Protein AF-A0A8W8NA61-F1 (afdb_monomer)

Sequence (91 aa):
PQVLRKFKISILFMCITLVFILTFTPRLVIMISEATNKGYWSGLTDNQIRASLFFYRFYIVNNIVNPFLYAAFDSRFKQEIKKRLSCFKKT

Foldseek 3Di:
DVVVVVVLVVVLVVVLVVLQCVLCVLLVVLVVQCVVDVCSVVPDDPVVNVVSVCSNCSNVVSVVCNVVSCCVRPPVSVVVVVVVVVVVVVD

InterPro domains:
  IPR017452 GPCR, rhodopsin-like, 7TM [PS50262] (1-70)

Structure (mmCIF, N/CA/C/O backbone):
data_AF-A0A8W8NA61-F1
#
_entry.id   AF-A0A8W8NA61-F1
#
loop_
_atom_site.group_PDB
_atom_site.id
_atom_site.type_symbol
_atom_site.label_atom_id
_atom_site.label_alt_id
_atom_site.label_comp_id
_atom_site.label_asym_id
_atom_site.label_entity_id
_atom_site.label_seq_id
_atom_site.pdbx_PDB_ins_code
_atom_site.Cartn_x
_atom_site.Cartn_y
_atom_site.Cartn_z
_atom_site.occupancy
_atom_site.B_iso_or_equiv
_atom_site.auth_seq_id
_atom_site.auth_comp_id
_atom_site.auth_asym_id
_atom_site.auth_atom_id
_atom_site.pdbx_PDB_model_num
ATOM 1 N N . PRO A 1 1 ? -9.409 -3.471 32.329 1.00 54.00 1 PRO A N 1
ATOM 2 C CA . PRO A 1 1 ? -7.989 -3.160 32.638 1.00 54.00 1 PRO A CA 1
ATOM 3 C C . PRO A 1 1 ? -7.401 -2.095 31.686 1.00 54.00 1 PRO A C 1
ATOM 5 O O . PRO A 1 1 ? -7.401 -2.293 30.474 1.00 54.00 1 PRO A O 1
ATOM 8 N N . GLN A 1 2 ? -6.919 -0.965 32.225 1.00 61.50 2 GLN A N 1
ATOM 9 C CA . GLN A 1 2 ? -6.359 0.168 31.454 1.00 61.50 2 GLN A CA 1
ATOM 10 C C . GLN A 1 2 ? -5.177 -0.238 30.549 1.00 61.50 2 GLN A C 1
ATOM 12 O O . GLN A 1 2 ? -5.007 0.305 29.460 1.00 61.50 2 GLN A O 1
ATOM 17 N N . VAL A 1 3 ? -4.405 -1.244 30.970 1.00 66.69 3 VAL A N 1
ATOM 18 C CA . VAL A 1 3 ? -3.241 -1.786 30.252 1.00 66.69 3 VAL A CA 1
ATOM 19 C C . VAL A 1 3 ? -3.643 -2.391 28.899 1.00 66.69 3 VAL A C 1
ATOM 21 O O . VAL A 1 3 ? -3.068 -2.040 27.873 1.00 66.69 3 VAL A O 1
ATOM 24 N N . LEU A 1 4 ? -4.718 -3.191 28.862 1.00 63.44 4 LEU A N 1
ATOM 25 C CA . LEU A 1 4 ? -5.241 -3.794 27.626 1.00 63.44 4 LEU A CA 1
ATOM 26 C C . LEU A 1 4 ? -5.647 -2.744 26.579 1.00 63.44 4 LEU A C 1
ATOM 28 O O . LEU A 1 4 ? -5.545 -2.988 25.380 1.00 63.44 4 LEU A O 1
ATOM 32 N N . ARG A 1 5 ? -6.119 -1.569 27.020 1.00 68.06 5 ARG A N 1
ATOM 33 C CA . ARG A 1 5 ? -6.516 -0.476 26.122 1.00 68.06 5 ARG A CA 1
ATOM 34 C C . ARG A 1 5 ? -5.302 0.190 25.475 1.00 68.06 5 ARG A C 1
ATOM 36 O O . ARG A 1 5 ? -5.359 0.500 24.291 1.00 68.06 5 ARG A O 1
ATOM 43 N N . LYS A 1 6 ? -4.208 0.365 26.225 1.00 72.38 6 LYS A N 1
ATOM 44 C CA . LYS A 1 6 ? -2.945 0.906 25.697 1.00 72.38 6 LYS A CA 1
ATOM 45 C C . LYS A 1 6 ? -2.349 -0.015 24.628 1.00 72.38 6 LYS A C 1
ATOM 47 O O . LYS A 1 6 ? -2.037 0.462 23.546 1.00 72.38 6 LYS A O 1
ATOM 52 N N . PHE A 1 7 ? -2.312 -1.328 24.878 1.00 76.88 7 PHE A N 1
ATOM 53 C CA . PHE A 1 7 ? -1.818 -2.306 23.898 1.00 76.88 7 PHE A CA 1
ATOM 54 C C . PHE A 1 7 ? -2.613 -2.294 22.584 1.00 76.88 7 PHE A C 1
ATOM 56 O O . PHE A 1 7 ? -2.015 -2.298 21.514 1.00 76.88 7 PHE A O 1
ATOM 63 N N . LYS A 1 8 ? -3.949 -2.207 22.640 1.00 77.44 8 LYS A N 1
ATOM 64 C CA . LYS A 1 8 ? -4.789 -2.120 21.430 1.00 77.44 8 LYS A CA 1
ATOM 65 C C . LYS A 1 8 ? -4.500 -0.875 20.592 1.00 77.44 8 LYS A C 1
ATOM 67 O O . LYS A 1 8 ? -4.472 -0.962 19.371 1.00 77.44 8 LYS A O 1
ATOM 72 N N . ILE A 1 9 ? -4.270 0.262 21.248 1.00 81.88 9 ILE A N 1
ATOM 73 C CA . ILE A 1 9 ? -3.930 1.522 20.577 1.00 81.88 9 ILE A CA 1
ATOM 74 C C . ILE A 1 9 ? -2.537 1.429 19.943 1.00 81.88 9 ILE A C 1
ATOM 76 O O . ILE A 1 9 ? -2.380 1.780 18.779 1.00 81.88 9 ILE A O 1
ATOM 80 N N . SER A 1 10 ? -1.539 0.901 20.656 1.00 86.44 10 SER A N 1
ATOM 81 C CA . SER A 1 10 ? -0.196 0.699 20.096 1.00 86.44 10 SER A CA 1
ATOM 82 C C . SER A 1 10 ? -0.198 -0.253 18.897 1.00 86.44 10 SER A C 1
ATOM 84 O O . SER A 1 10 ? 0.460 0.035 17.902 1.00 86.44 10 SER A O 1
ATOM 86 N N . ILE A 1 11 ? -0.975 -1.342 18.948 1.00 85.44 11 ILE A N 1
ATOM 87 C CA . ILE A 1 11 ? -1.137 -2.271 17.818 1.00 85.44 11 ILE A CA 1
ATOM 88 C C . ILE A 1 11 ? -1.814 -1.573 16.634 1.00 85.44 11 ILE A C 1
ATOM 90 O O . ILE A 1 11 ? -1.343 -1.708 15.510 1.00 85.44 11 ILE A O 1
ATOM 94 N N . LEU A 1 12 ? -2.866 -0.782 16.872 1.00 87.31 12 LEU A N 1
ATOM 95 C CA . LEU A 1 12 ? -3.524 0.010 15.830 1.00 87.31 12 LEU A CA 1
ATOM 96 C C . LEU A 1 12 ? -2.526 0.950 15.135 1.00 87.31 12 LEU A C 1
ATOM 98 O O . LEU A 1 12 ? -2.443 0.944 13.910 1.00 87.31 12 LEU A O 1
ATOM 102 N N . PHE A 1 13 ? -1.741 1.714 15.900 1.00 87.12 13 PHE A N 1
ATOM 103 C CA . PHE A 1 13 ? -0.707 2.590 15.342 1.00 87.12 13 PHE A CA 1
ATOM 104 C C . PHE A 1 13 ? 0.350 1.807 14.560 1.00 87.12 13 PHE A C 1
ATOM 106 O O . PHE A 1 13 ? 0.723 2.222 13.467 1.00 87.12 13 PHE A O 1
ATOM 113 N N . MET A 1 14 ? 0.793 0.657 15.072 1.00 89.88 14 MET A N 1
ATOM 114 C CA . MET A 1 14 ? 1.742 -0.206 14.368 1.00 89.88 14 MET A CA 1
ATOM 115 C C . MET A 1 14 ? 1.171 -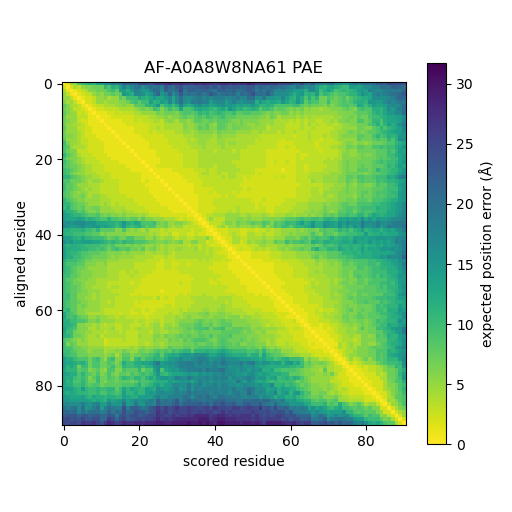0.695 13.030 1.00 89.88 14 MET A C 1
ATOM 117 O O . MET A 1 14 ? 1.854 -0.618 12.012 1.00 89.88 14 MET A O 1
ATOM 121 N N . CYS A 1 15 ? -0.089 -1.136 13.002 1.00 89.88 15 CYS A N 1
ATOM 122 C CA . CYS A 1 15 ? -0.765 -1.562 11.778 1.00 89.88 15 CYS A CA 1
ATOM 123 C C . CYS A 1 15 ? -0.905 -0.420 10.765 1.00 89.88 15 CYS A C 1
ATOM 125 O O . CYS A 1 15 ? -0.603 -0.628 9.594 1.00 89.88 15 CYS A O 1
ATOM 127 N N . ILE A 1 16 ? -1.320 0.775 11.201 1.00 90.06 16 ILE A N 1
ATOM 128 C CA . ILE A 1 16 ? -1.437 1.951 10.322 1.00 90.06 16 ILE A CA 1
ATOM 129 C C . ILE A 1 16 ? -0.076 2.273 9.698 1.00 90.06 16 ILE A C 1
ATOM 131 O O . ILE A 1 16 ? 0.021 2.434 8.486 1.00 90.06 16 ILE A O 1
ATOM 135 N N . THR A 1 17 ? 0.990 2.299 10.500 1.00 91.94 17 THR A N 1
ATOM 136 C CA . THR A 1 17 ? 2.348 2.574 10.012 1.00 91.94 17 THR A CA 1
ATOM 137 C C . THR A 1 17 ? 2.842 1.503 9.039 1.00 91.94 17 THR A C 1
ATOM 139 O O . THR A 1 17 ? 3.419 1.838 8.008 1.00 91.94 17 THR A O 1
ATOM 142 N N . LEU A 1 18 ? 2.595 0.219 9.315 1.00 92.50 18 LEU A N 1
ATOM 143 C CA . LEU A 1 18 ? 2.973 -0.866 8.404 1.00 92.50 18 LEU A CA 1
ATOM 144 C C . LEU A 1 18 ? 2.235 -0.766 7.065 1.00 92.50 18 LEU A C 1
ATOM 146 O O . LEU A 1 18 ? 2.858 -0.884 6.011 1.00 92.50 18 LEU A O 1
ATOM 150 N N . VAL A 1 19 ? 0.928 -0.501 7.092 1.00 92.31 19 VAL A N 1
ATOM 151 C CA . VAL A 1 19 ? 0.126 -0.294 5.878 1.00 92.31 19 VAL A CA 1
ATOM 152 C C . VAL A 1 19 ? 0.619 0.931 5.112 1.00 92.31 19 VAL A C 1
ATOM 154 O O . VAL A 1 19 ? 0.764 0.865 3.892 1.00 92.31 19 VAL A O 1
ATOM 157 N N . PHE A 1 20 ? 0.939 2.019 5.811 1.00 91.88 20 PHE A N 1
ATOM 158 C CA . PHE A 1 20 ? 1.503 3.218 5.206 1.00 91.88 20 PHE A CA 1
ATOM 159 C C . PHE A 1 20 ? 2.807 2.911 4.469 1.00 91.88 20 PHE A C 1
ATOM 161 O O . PHE A 1 20 ? 2.916 3.225 3.287 1.00 91.88 20 PHE A O 1
ATOM 168 N N . ILE A 1 21 ? 3.756 2.230 5.118 1.00 94.25 21 ILE 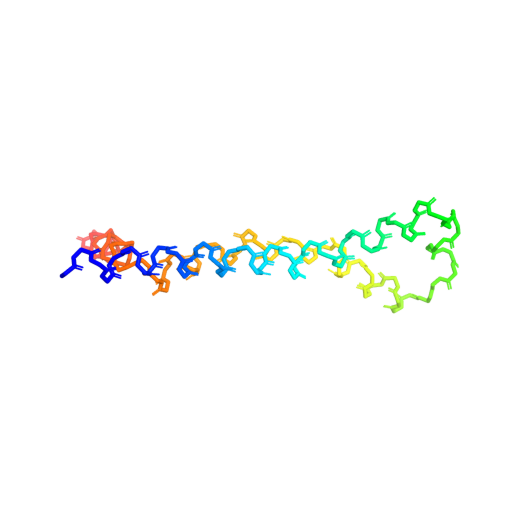A N 1
ATOM 169 C CA . ILE A 1 21 ? 5.030 1.844 4.495 1.00 94.25 21 ILE A CA 1
ATOM 170 C C . ILE A 1 21 ? 4.769 0.985 3.251 1.00 94.25 21 ILE A C 1
ATOM 172 O O . ILE A 1 21 ? 5.200 1.341 2.158 1.00 94.25 21 ILE A O 1
ATOM 176 N N . LEU A 1 22 ? 3.992 -0.095 3.378 1.00 93.12 22 LEU A N 1
ATOM 177 C CA . LEU A 1 22 ? 3.731 -1.024 2.271 1.00 93.12 22 LEU A CA 1
ATOM 178 C C . LEU A 1 22 ? 3.038 -0.366 1.070 1.00 93.12 22 LEU A C 1
ATOM 180 O O . LEU A 1 22 ? 3.274 -0.759 -0.070 1.00 93.12 22 LEU A O 1
ATOM 184 N N . THR A 1 23 ? 2.180 0.625 1.310 1.00 93.44 23 THR A N 1
ATOM 185 C CA . THR A 1 23 ? 1.402 1.286 0.252 1.00 93.44 23 THR A CA 1
ATOM 186 C C . THR A 1 23 ? 2.121 2.483 -0.371 1.00 93.44 23 THR A C 1
ATOM 188 O O . THR A 1 23 ? 1.909 2.766 -1.551 1.00 93.44 23 THR A O 1
ATOM 191 N N . PHE A 1 24 ? 2.998 3.167 0.372 1.00 93.38 24 PHE A N 1
ATOM 192 C CA . PHE A 1 24 ? 3.785 4.292 -0.143 1.00 93.38 24 PHE A CA 1
ATOM 193 C C . PHE A 1 24 ? 5.098 3.870 -0.799 1.00 93.38 24 PHE A C 1
ATOM 195 O O . PHE A 1 24 ? 5.511 4.514 -1.766 1.00 93.38 24 PHE A O 1
ATOM 202 N N . THR A 1 25 ? 5.748 2.800 -0.332 1.00 94.62 25 THR A N 1
ATOM 203 C CA . THR A 1 25 ? 7.027 2.338 -0.893 1.00 94.62 25 THR A CA 1
ATOM 204 C C . THR A 1 25 ? 6.973 2.116 -2.412 1.00 94.62 25 THR A C 1
ATOM 206 O O . THR A 1 25 ? 7.843 2.656 -3.098 1.00 94.62 25 THR A O 1
ATOM 209 N N . PRO A 1 26 ? 5.964 1.430 -2.990 1.00 93.88 26 PRO A N 1
ATOM 210 C CA . PRO A 1 26 ? 5.896 1.223 -4.439 1.00 93.88 26 PRO A CA 1
ATOM 211 C C . PRO A 1 26 ? 5.841 2.537 -5.227 1.00 93.88 26 PRO A C 1
ATOM 213 O O . PRO A 1 26 ? 6.502 2.682 -6.254 1.00 93.88 26 PRO A O 1
ATOM 216 N N . ARG A 1 27 ? 5.108 3.533 -4.712 1.00 93.44 27 ARG A N 1
ATOM 217 C CA . ARG A 1 27 ? 5.016 4.864 -5.321 1.00 93.44 27 ARG A CA 1
ATOM 218 C C . ARG A 1 27 ? 6.364 5.584 -5.310 1.00 93.44 27 ARG A C 1
ATOM 220 O O . ARG A 1 27 ? 6.735 6.174 -6.320 1.00 93.44 27 ARG A O 1
ATOM 227 N N . LEU A 1 28 ? 7.092 5.527 -4.193 1.00 94.94 28 LEU A N 1
ATOM 228 C CA . LEU A 1 28 ? 8.410 6.158 -4.076 1.00 94.94 28 LEU A CA 1
ATOM 229 C C . LEU A 1 28 ? 9.423 5.537 -5.041 1.00 94.94 28 LEU A C 1
ATOM 231 O O . LEU A 1 28 ? 10.150 6.268 -5.706 1.00 94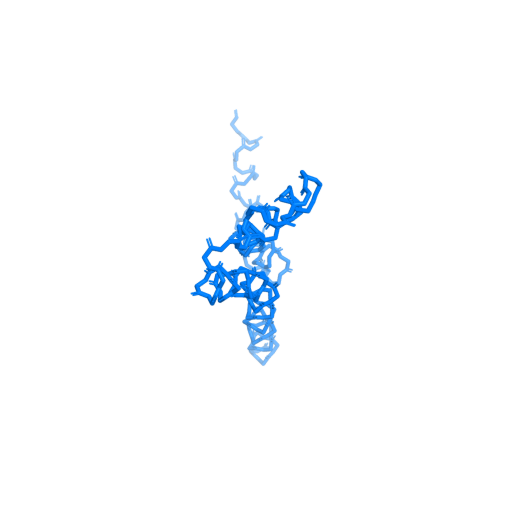.94 28 LEU A O 1
ATOM 235 N N . VAL A 1 29 ? 9.431 4.207 -5.171 1.00 95.12 29 VAL A N 1
ATOM 236 C CA . VAL A 1 29 ? 10.326 3.502 -6.102 1.00 95.12 29 VAL A CA 1
ATOM 237 C C . VAL A 1 29 ? 10.079 3.944 -7.548 1.00 95.12 29 VAL A C 1
ATOM 239 O O . VAL A 1 29 ? 11.033 4.247 -8.266 1.00 95.12 29 VAL A O 1
ATOM 242 N N . ILE A 1 30 ? 8.815 4.045 -7.971 1.00 94.19 30 ILE A N 1
ATOM 243 C CA . ILE A 1 30 ? 8.463 4.500 -9.326 1.00 94.19 30 ILE A CA 1
ATOM 244 C C . ILE A 1 30 ? 8.862 5.964 -9.529 1.00 94.19 30 ILE A C 1
ATOM 246 O O . ILE A 1 30 ? 9.454 6.293 -10.550 1.00 94.19 30 ILE A O 1
ATOM 250 N N . MET A 1 31 ? 8.611 6.826 -8.541 1.00 93.25 31 MET A N 1
ATOM 251 C CA . MET A 1 31 ? 8.954 8.250 -8.612 1.00 93.25 31 MET A CA 1
ATOM 252 C C . MET A 1 31 ? 10.467 8.477 -8.741 1.00 93.25 31 MET A C 1
ATOM 254 O O . MET A 1 31 ? 10.907 9.301 -9.537 1.00 93.25 31 MET A O 1
ATOM 258 N N . ILE A 1 32 ? 11.275 7.717 -7.996 1.00 95.38 32 ILE A N 1
ATOM 259 C CA . ILE A 1 32 ? 12.740 7.759 -8.104 1.00 95.38 32 ILE A CA 1
ATOM 260 C C . ILE A 1 32 ? 13.197 7.232 -9.471 1.00 95.38 32 ILE A C 1
ATOM 262 O O . ILE A 1 32 ? 14.096 7.809 -10.086 1.00 95.38 32 ILE A O 1
ATOM 266 N N . SER A 1 33 ? 12.568 6.164 -9.967 1.00 92.75 33 SER A N 1
ATOM 267 C CA . SER A 1 33 ? 12.879 5.587 -11.283 1.00 92.75 33 SER A CA 1
ATOM 268 C C . SER A 1 33 ? 12.589 6.571 -12.421 1.00 92.75 33 SER A C 1
ATOM 270 O O . SER A 1 33 ? 13.414 6.734 -13.317 1.00 92.75 33 SER A O 1
ATOM 272 N N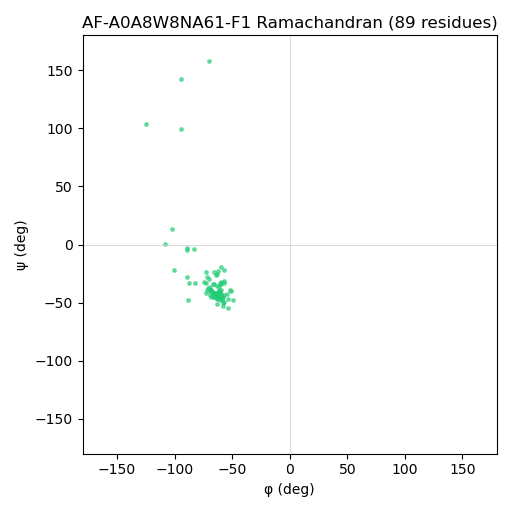 . GLU A 1 34 ? 11.463 7.281 -12.345 1.00 92.62 34 GLU A N 1
ATOM 2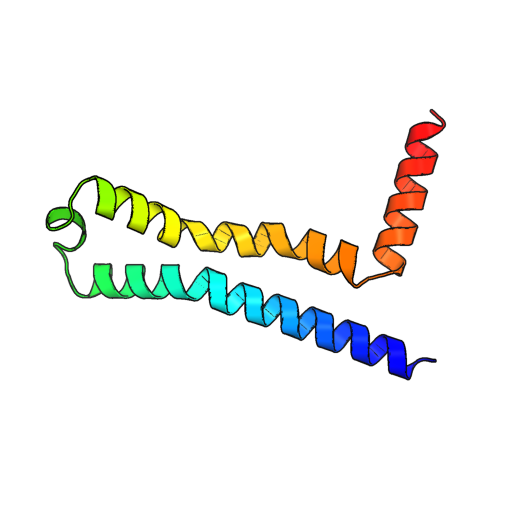73 C CA . GLU A 1 34 ? 11.081 8.346 -13.276 1.00 92.62 34 GLU A CA 1
ATOM 274 C C . GLU A 1 34 ? 12.036 9.547 -13.202 1.00 92.62 34 GLU A C 1
ATOM 276 O O . GLU A 1 34 ? 12.457 10.070 -14.232 1.00 92.62 34 GLU A O 1
ATOM 281 N N . ALA A 1 35 ? 12.443 9.953 -11.995 1.00 92.38 35 ALA A N 1
ATOM 282 C CA . ALA A 1 35 ? 13.387 11.055 -11.809 1.00 92.38 35 ALA A CA 1
ATOM 283 C C . ALA A 1 35 ? 14.797 10.733 -12.337 1.00 92.38 35 ALA A C 1
ATOM 285 O O . ALA A 1 35 ? 15.491 11.619 -12.835 1.00 92.38 35 ALA A O 1
ATOM 286 N N . THR A 1 36 ? 15.220 9.470 -12.238 1.00 94.75 36 THR A N 1
ATOM 287 C CA . THR A 1 36 ? 16.558 9.025 -12.663 1.00 94.75 36 THR A CA 1
ATOM 288 C C . THR A 1 36 ? 16.616 8.759 -14.168 1.00 94.75 36 THR A C 1
ATOM 290 O O . THR A 1 36 ? 17.644 9.000 -14.801 1.00 94.75 36 THR A O 1
ATOM 293 N N . ASN A 1 37 ? 15.518 8.287 -14.767 1.00 91.62 37 ASN A N 1
ATOM 294 C CA . ASN A 1 37 ? 15.453 7.939 -16.181 1.00 91.62 37 ASN A CA 1
ATOM 295 C C . ASN A 1 37 ? 14.317 8.689 -16.892 1.00 91.62 37 ASN A C 1
ATOM 297 O O . ASN A 1 37 ? 13.157 8.285 -16.846 1.00 91.62 37 ASN A O 1
ATOM 301 N N . LYS A 1 38 ? 14.677 9.730 -17.655 1.00 83.75 38 LYS A N 1
ATOM 302 C CA . LYS A 1 38 ? 13.733 10.541 -18.451 1.00 83.75 38 LYS A CA 1
ATOM 303 C C . LYS A 1 38 ? 12.953 9.734 -19.504 1.00 83.75 38 LYS A C 1
ATOM 305 O O . LYS A 1 38 ? 11.918 10.199 -19.966 1.00 83.75 38 LYS A O 1
ATOM 310 N N . GLY A 1 39 ? 13.437 8.548 -19.883 1.00 87.31 39 GLY A N 1
ATOM 311 C CA . GLY A 1 39 ? 12.777 7.616 -20.800 1.00 87.31 39 GLY A CA 1
ATOM 312 C C . GLY A 1 39 ? 12.089 6.436 -20.109 1.00 87.31 39 GLY A C 1
ATOM 313 O O . GLY A 1 39 ? 11.740 5.478 -20.796 1.00 87.31 39 GLY A O 1
ATOM 314 N N . TYR A 1 40 ? 11.905 6.474 -18.781 1.00 87.50 40 TYR A N 1
ATOM 315 C CA . TYR A 1 40 ? 11.337 5.369 -17.996 1.00 87.50 40 TYR A CA 1
ATOM 316 C C . TYR A 1 40 ? 10.036 4.835 -18.602 1.00 87.50 40 TYR A C 1
ATOM 318 O O . TYR A 1 40 ? 9.908 3.635 -18.807 1.00 87.50 40 TYR A O 1
ATOM 326 N N . TRP A 1 41 ? 9.104 5.718 -18.961 1.00 88.62 41 TRP A N 1
ATOM 327 C CA . TRP A 1 41 ? 7.819 5.323 -19.541 1.00 88.62 41 TRP A CA 1
ATOM 328 C C . TRP A 1 41 ? 7.923 4.831 -20.988 1.00 88.62 41 TRP A C 1
ATOM 330 O O . TRP A 1 41 ? 7.189 3.928 -21.373 1.00 88.62 41 TRP A O 1
ATOM 340 N N . SER A 1 42 ? 8.848 5.384 -21.775 1.00 89.12 42 SER A N 1
ATOM 341 C CA . SER A 1 42 ? 9.007 5.061 -23.199 1.00 89.12 42 SER A CA 1
ATOM 342 C C . SER A 1 42 ? 9.617 3.678 -23.442 1.00 89.12 42 SER A C 1
ATOM 344 O O . SER A 1 42 ? 9.440 3.115 -24.517 1.00 89.12 42 SER A O 1
ATOM 346 N N . GLY A 1 43 ? 10.352 3.138 -22.465 1.00 87.38 43 GLY A N 1
ATOM 347 C CA . GLY A 1 43 ? 10.959 1.805 -22.539 1.00 87.38 43 GLY A CA 1
ATOM 348 C C . GLY A 1 43 ? 10.067 0.668 -22.032 1.00 87.38 43 GLY A C 1
ATOM 349 O O . GLY A 1 43 ? 10.483 -0.488 -22.082 1.00 87.38 43 GLY A O 1
ATOM 350 N N . LEU A 1 44 ? 8.873 0.973 -21.513 1.00 90.25 44 LEU A N 1
ATOM 351 C CA . LEU A 1 44 ? 7.968 -0.018 -20.934 1.00 90.25 44 LEU A CA 1
ATOM 352 C C . LEU A 1 44 ? 6.947 -0.500 -21.963 1.00 90.25 44 LEU A C 1
ATOM 354 O O . LEU A 1 44 ? 6.402 0.269 -22.748 1.00 90.25 44 LEU A O 1
ATOM 358 N N . THR A 1 45 ? 6.635 -1.790 -21.906 1.00 93.56 45 THR A N 1
ATOM 359 C CA . THR A 1 45 ? 5.497 -2.363 -22.639 1.00 93.56 45 THR A CA 1
ATOM 360 C C . THR A 1 45 ? 4.168 -1.892 -22.044 1.00 93.56 45 THR A C 1
ATOM 362 O O . THR A 1 45 ? 4.090 -1.579 -20.854 1.00 93.56 45 THR A O 1
ATOM 365 N N . ASP A 1 46 ? 3.082 -1.933 -22.821 1.00 92.62 46 ASP A N 1
ATOM 366 C CA . ASP A 1 46 ? 1.746 -1.518 -22.359 1.00 92.62 46 ASP A CA 1
ATOM 367 C C . ASP A 1 46 ? 1.318 -2.188 -21.044 1.00 92.62 46 ASP A C 1
ATOM 369 O O . ASP A 1 46 ? 0.729 -1.554 -20.166 1.00 92.62 46 ASP A O 1
ATOM 373 N N . ASN A 1 47 ? 1.634 -3.475 -20.877 1.00 94.00 47 ASN A N 1
ATOM 374 C CA . ASN A 1 47 ? 1.315 -4.218 -19.658 1.00 94.00 47 ASN A CA 1
ATOM 375 C C . ASN A 1 47 ? 2.128 -3.723 -18.456 1.00 94.00 47 ASN A C 1
ATOM 377 O O . ASN A 1 47 ? 1.589 -3.599 -17.355 1.00 94.00 47 ASN A O 1
ATOM 381 N N . GLN A 1 48 ? 3.405 -3.400 -18.664 1.00 92.69 48 GLN A N 1
ATOM 382 C CA . GLN A 1 48 ? 4.258 -2.838 -17.621 1.00 92.69 48 GLN A CA 1
ATOM 383 C C . GLN A 1 48 ? 3.816 -1.425 -17.242 1.00 92.69 48 GLN A C 1
ATOM 385 O O . GLN A 1 48 ? 3.765 -1.119 -16.057 1.00 92.69 48 GLN A O 1
ATOM 390 N N . ILE A 1 49 ? 3.408 -0.597 -18.209 1.00 93.38 49 ILE A N 1
ATOM 391 C CA . ILE A 1 49 ? 2.847 0.733 -17.934 1.00 93.38 49 ILE A CA 1
ATOM 392 C C . ILE A 1 49 ? 1.607 0.606 -17.042 1.00 93.38 49 ILE A C 1
ATOM 394 O O . ILE A 1 49 ? 1.500 1.299 -16.031 1.00 93.38 49 ILE A O 1
ATOM 398 N N . ARG A 1 50 ? 0.687 -0.317 -17.358 1.00 94.88 50 ARG A N 1
ATOM 399 C CA . ARG A 1 50 ? -0.510 -0.562 -16.533 1.00 94.88 50 ARG A CA 1
ATOM 400 C C . ARG A 1 50 ? -0.154 -1.024 -15.121 1.00 94.88 50 ARG A C 1
ATOM 402 O O . ARG A 1 50 ? -0.726 -0.507 -14.162 1.00 94.88 50 ARG A O 1
ATOM 409 N N . ALA A 1 51 ? 0.786 -1.959 -14.985 1.00 94.56 51 ALA A N 1
ATOM 410 C CA . ALA A 1 51 ? 1.246 -2.435 -13.683 1.00 94.56 51 ALA A CA 1
ATOM 411 C C . ALA A 1 51 ? 1.904 -1.307 -12.869 1.00 94.56 51 ALA A C 1
ATOM 413 O O . ALA A 1 51 ? 1.536 -1.088 -11.715 1.00 94.56 51 ALA A O 1
ATOM 414 N N . SER A 1 52 ? 2.802 -0.528 -13.477 1.00 92.75 52 SER A N 1
ATOM 415 C CA . SER A 1 52 ? 3.431 0.632 -12.840 1.00 92.75 52 SER A CA 1
ATOM 416 C C . SER A 1 52 ? 2.390 1.661 -12.408 1.00 92.75 52 SER A C 1
ATOM 418 O O . SER A 1 52 ? 2.422 2.117 -11.272 1.00 92.75 52 SER A O 1
ATOM 420 N N . LEU A 1 53 ? 1.399 1.975 -13.246 1.00 93.50 53 LEU A N 1
ATOM 421 C CA . LEU A 1 53 ? 0.308 2.883 -12.879 1.00 93.50 53 LEU A CA 1
ATOM 422 C C . LEU A 1 53 ? -0.554 2.344 -11.729 1.00 93.50 53 LEU A C 1
ATOM 424 O O . LEU A 1 53 ? -1.014 3.125 -10.893 1.00 93.50 53 LEU A O 1
ATOM 428 N N . PHE A 1 54 ? -0.776 1.030 -11.666 1.00 95.06 54 PHE A N 1
ATOM 429 C CA . PHE A 1 54 ? -1.470 0.397 -10.547 1.00 95.06 54 PHE A CA 1
ATOM 430 C C . PHE A 1 54 ? -0.689 0.583 -9.239 1.00 95.06 54 PHE A C 1
ATOM 432 O O . PHE A 1 54 ? -1.238 1.110 -8.270 1.00 95.06 54 PHE A O 1
ATOM 439 N N . PHE A 1 55 ? 0.605 0.250 -9.225 1.00 94.44 55 PHE A N 1
ATOM 440 C CA . PHE A 1 55 ? 1.466 0.425 -8.049 1.00 94.44 55 PHE A CA 1
ATOM 441 C C . PHE A 1 55 ? 1.678 1.895 -7.673 1.00 94.44 55 PHE A C 1
ATOM 443 O O . PHE A 1 55 ? 1.719 2.233 -6.492 1.00 94.44 55 PHE A O 1
ATOM 450 N N . TYR A 1 56 ? 1.721 2.790 -8.658 1.00 93.00 56 TYR A N 1
ATOM 451 C CA . TYR A 1 56 ? 1.797 4.231 -8.437 1.00 93.00 56 TYR A CA 1
ATOM 452 C C . TYR A 1 56 ? 0.571 4.760 -7.680 1.00 93.00 56 TYR A C 1
ATOM 454 O O . TYR A 1 56 ? 0.694 5.641 -6.829 1.00 93.00 56 TYR A O 1
ATOM 462 N N . ARG A 1 57 ? -0.615 4.196 -7.949 1.00 94.31 57 ARG A N 1
ATOM 463 C CA . ARG A 1 57 ? -1.888 4.542 -7.289 1.00 94.31 57 ARG A C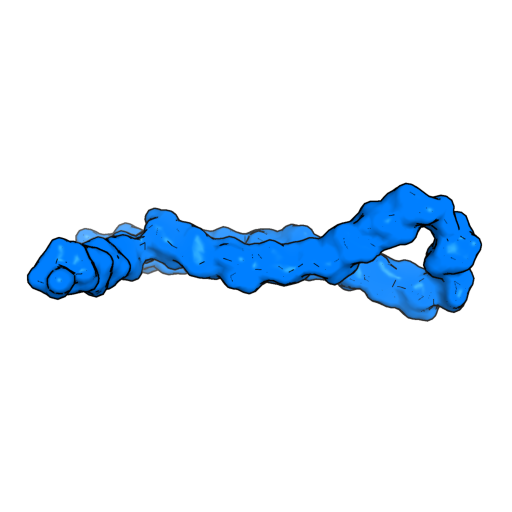A 1
ATOM 464 C C . ARG A 1 57 ? -2.165 3.725 -6.026 1.00 94.31 57 ARG A C 1
ATOM 466 O O . ARG A 1 57 ? -3.131 4.005 -5.320 1.00 94.31 57 ARG A O 1
ATOM 473 N N . PHE A 1 58 ? -1.319 2.751 -5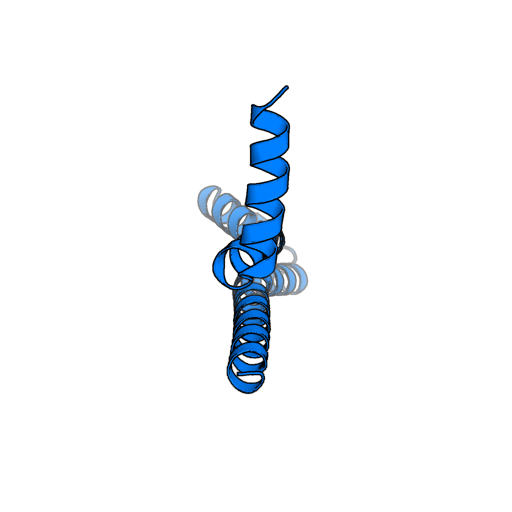.700 1.00 92.69 58 PHE A N 1
ATOM 474 C CA . PHE A 1 58 ? -1.532 1.832 -4.583 1.00 92.69 58 PHE A CA 1
ATOM 475 C C . PHE A 1 58 ? -1.569 2.533 -3.213 1.00 92.69 58 PHE A C 1
ATOM 477 O O . PHE A 1 58 ? -2.238 2.059 -2.298 1.00 92.69 58 PHE A O 1
ATOM 484 N N . TYR A 1 59 ? -0.976 3.727 -3.092 1.00 91.00 59 TYR A N 1
ATOM 485 C CA . TYR A 1 59 ? -1.079 4.573 -1.893 1.00 91.00 59 TYR A CA 1
ATOM 486 C C . TYR A 1 59 ? -2.530 4.920 -1.500 1.00 91.00 59 TYR A C 1
ATOM 488 O O . TYR A 1 59 ? -2.792 5.234 -0.340 1.00 91.00 59 TYR A O 1
ATOM 496 N N . ILE A 1 60 ? -3.495 4.851 -2.429 1.00 91.12 60 ILE A N 1
ATOM 497 C CA . ILE A 1 60 ? -4.922 5.068 -2.134 1.00 91.12 60 ILE A CA 1
ATOM 498 C C . ILE A 1 60 ? -5.424 4.047 -1.104 1.00 91.12 60 ILE A C 1
ATOM 500 O O . ILE A 1 60 ? -6.220 4.399 -0.231 1.00 91.12 60 ILE A O 1
ATOM 504 N N . VAL A 1 61 ? -4.903 2.815 -1.141 1.00 90.62 61 VAL A N 1
ATOM 505 C CA . VAL A 1 61 ? -5.245 1.750 -0.188 1.00 90.62 61 VAL A CA 1
ATOM 506 C C . VAL A 1 61 ? -4.966 2.187 1.252 1.00 90.62 61 VAL A C 1
ATOM 508 O O . VAL A 1 61 ? -5.754 1.864 2.136 1.00 90.62 61 VAL A O 1
ATOM 511 N N . ASN A 1 62 ? -3.936 3.006 1.492 1.00 90.38 62 ASN A N 1
ATOM 512 C CA . ASN A 1 62 ? -3.649 3.561 2.817 1.00 90.38 62 ASN A CA 1
ATOM 513 C C . ASN A 1 62 ? -4.855 4.299 3.421 1.00 90.38 62 ASN A C 1
ATOM 515 O O . ASN A 1 62 ? -5.175 4.139 4.595 1.00 90.38 62 ASN A O 1
ATOM 519 N N . ASN A 1 63 ? -5.553 5.091 2.603 1.00 86.12 63 ASN A N 1
ATOM 520 C CA . ASN A 1 63 ? -6.715 5.861 3.047 1.00 86.12 63 ASN A CA 1
ATOM 521 C C . ASN A 1 63 ? -7.943 4.972 3.256 1.00 86.12 63 ASN A C 1
ATOM 523 O O . ASN A 1 63 ? -8.750 5.236 4.145 1.00 86.12 63 ASN A O 1
ATOM 527 N N . ILE A 1 64 ? -8.063 3.905 2.463 1.00 89.25 64 ILE A N 1
ATOM 528 C CA . ILE A 1 64 ? -9.157 2.937 2.563 1.00 89.25 64 ILE A CA 1
ATOM 529 C C . ILE A 1 64 ? -9.028 2.121 3.851 1.00 89.25 64 ILE A C 1
ATOM 531 O O . ILE A 1 64 ? -10.020 1.929 4.543 1.00 89.25 64 ILE A O 1
ATOM 535 N N . VAL A 1 65 ? -7.819 1.669 4.200 1.00 87.69 65 VAL A N 1
ATOM 536 C CA . VAL A 1 65 ? -7.575 0.726 5.305 1.00 87.69 65 VAL A CA 1
ATOM 537 C C . VAL A 1 65 ? -7.804 1.343 6.690 1.00 87.69 65 VAL A C 1
ATOM 539 O O . VAL A 1 65 ? -8.232 0.634 7.600 1.00 87.69 65 VAL A O 1
ATOM 542 N N . ASN A 1 66 ? -7.600 2.651 6.860 1.00 83.06 66 ASN A N 1
ATOM 543 C CA . ASN A 1 66 ? -7.756 3.333 8.151 1.00 83.06 66 ASN A CA 1
ATOM 544 C C . ASN A 1 66 ? -9.140 3.082 8.805 1.00 83.06 66 ASN A C 1
ATOM 546 O O . ASN A 1 66 ? -9.171 2.544 9.916 1.00 83.06 66 ASN A O 1
ATOM 550 N N . PRO A 1 67 ? -10.288 3.342 8.139 1.00 83.19 67 PRO A N 1
ATOM 551 C CA . PRO A 1 67 ? -11.616 2.946 8.620 1.00 83.19 67 PRO A CA 1
ATOM 552 C C . PRO A 1 67 ? -11.753 1.474 9.020 1.00 83.19 67 PRO A C 1
ATOM 554 O O . PRO A 1 67 ? -12.391 1.191 10.031 1.00 83.19 67 PRO A O 1
ATOM 557 N N . PHE A 1 68 ? -11.154 0.538 8.275 1.00 84.06 68 PHE A N 1
ATOM 558 C CA . PHE A 1 68 ? -11.208 -0.892 8.607 1.00 84.06 68 PHE A CA 1
ATOM 559 C C . PHE A 1 68 ? -10.374 -1.224 9.842 1.00 84.06 68 PHE A C 1
ATOM 561 O O . PHE A 1 68 ? -10.801 -2.036 10.659 1.00 84.06 68 PHE A O 1
ATOM 568 N N . LEU A 1 69 ? -9.220 -0.580 10.025 1.00 84.31 69 LEU A N 1
ATOM 569 C CA . LEU A 1 69 ? -8.396 -0.743 11.222 1.00 84.31 69 LEU A CA 1
ATOM 570 C C . LEU A 1 69 ? -9.116 -0.212 12.465 1.00 84.31 69 LEU A C 1
ATOM 572 O O . LEU A 1 69 ? -9.185 -0.920 13.472 1.00 84.31 69 LEU A O 1
ATOM 576 N N . TYR A 1 70 ? -9.737 0.968 12.386 1.00 82.62 70 TYR A N 1
ATOM 577 C CA . TYR A 1 70 ? -10.591 1.471 13.468 1.00 82.62 70 TYR A CA 1
ATOM 578 C C . TYR A 1 70 ? -11.783 0.539 13.701 1.00 82.62 70 TYR A C 1
ATOM 580 O O . TYR A 1 70 ? -12.047 0.132 14.830 1.00 82.62 70 TYR A O 1
ATOM 588 N N . ALA A 1 71 ? -12.451 0.110 12.629 1.00 79.25 71 ALA A N 1
ATOM 589 C CA . ALA A 1 71 ? -13.553 -0.833 12.707 1.00 79.25 71 ALA A CA 1
ATOM 590 C C . ALA A 1 71 ? -13.143 -2.199 13.244 1.00 79.25 71 ALA A C 1
ATOM 592 O O . ALA A 1 71 ? -14.009 -2.858 13.788 1.00 79.25 71 ALA A O 1
ATOM 593 N N . ALA A 1 72 ? -11.892 -2.646 13.137 1.00 77.88 72 ALA A N 1
ATOM 594 C CA . ALA A 1 72 ? -11.442 -3.938 13.648 1.00 77.88 72 ALA A CA 1
ATOM 595 C C . ALA A 1 72 ? -10.974 -3.853 15.109 1.00 77.88 72 ALA A C 1
ATOM 597 O O . ALA A 1 72 ? -11.402 -4.671 15.935 1.00 77.88 72 ALA A O 1
ATOM 598 N N . PHE A 1 73 ? -10.143 -2.856 15.427 1.00 74.38 73 PHE A N 1
ATOM 599 C CA . PHE A 1 73 ? -9.401 -2.757 16.687 1.00 74.38 73 PHE A CA 1
ATOM 600 C C . PHE A 1 73 ? -10.017 -1.794 17.709 1.00 74.38 73 PHE A C 1
ATOM 602 O O . PHE A 1 73 ? -9.793 -1.970 18.911 1.00 74.38 73 PHE A O 1
ATOM 609 N N . ASP A 1 74 ? -10.833 -0.828 17.279 1.00 76.38 74 ASP A N 1
ATOM 610 C CA . ASP A 1 74 ? -11.536 0.076 18.186 1.00 76.38 74 ASP A CA 1
ATOM 611 C C . ASP A 1 74 ? -12.954 -0.433 18.494 1.00 76.38 74 ASP A C 1
ATOM 613 O O . ASP A 1 74 ? -13.928 -0.265 17.756 1.00 76.38 74 ASP A O 1
ATOM 617 N N . SER A 1 75 ? -13.081 -1.076 19.655 1.00 69.50 75 SER A N 1
ATOM 618 C CA . SER A 1 75 ? -14.364 -1.555 20.171 1.00 69.50 75 SER A CA 1
ATOM 619 C C . SER A 1 75 ? -15.357 -0.432 20.491 1.00 69.50 75 SER A C 1
ATOM 621 O O . SER A 1 75 ? -16.559 -0.688 20.438 1.00 69.50 75 SER A O 1
ATOM 623 N N . ARG A 1 76 ? -14.898 0.794 20.802 1.00 71.75 76 ARG A N 1
ATOM 624 C CA . ARG A 1 76 ? -15.808 1.940 20.974 1.00 71.75 76 ARG A CA 1
ATOM 625 C C . ARG A 1 76 ? -16.346 2.400 19.629 1.00 71.75 76 ARG A C 1
ATOM 627 O O . ARG A 1 76 ? -17.543 2.640 19.515 1.00 71.75 76 ARG A O 1
ATOM 634 N N . PHE A 1 77 ? -15.495 2.439 18.608 1.00 71.56 77 PHE A N 1
ATOM 635 C CA . PHE A 1 77 ? -15.908 2.773 17.247 1.00 71.56 77 PHE A CA 1
ATOM 636 C C . PHE A 1 77 ? -16.990 1.812 16.726 1.00 71.56 77 PHE A C 1
ATOM 638 O O . PHE A 1 77 ? -18.028 2.257 16.239 1.00 71.56 77 PHE A O 1
ATOM 645 N N . LYS A 1 78 ? -16.826 0.494 16.938 1.00 75.00 78 LYS A N 1
ATOM 646 C CA . LYS A 1 78 ? -17.869 -0.509 16.627 1.00 75.00 78 LYS A CA 1
ATOM 647 C C . LYS A 1 78 ? -19.195 -0.230 17.346 1.00 75.00 78 LYS A C 1
ATOM 649 O O . LYS A 1 78 ? -20.261 -0.372 16.748 1.00 75.00 78 LYS A O 1
ATOM 654 N N . GLN A 1 79 ? -19.139 0.122 18.632 1.00 78.38 79 GLN A N 1
ATOM 655 C CA . GLN A 1 79 ? -20.332 0.393 19.441 1.00 78.38 79 GLN A CA 1
ATOM 656 C C . GLN A 1 79 ? -21.067 1.651 18.968 1.00 78.38 79 GLN A C 1
ATOM 658 O O . GLN A 1 79 ? -22.287 1.608 18.817 1.00 78.38 79 GLN A O 1
ATOM 663 N N . GLU A 1 80 ? -20.345 2.728 18.664 1.00 80.31 80 GLU A N 1
ATOM 664 C CA . GLU A 1 80 ? -20.937 3.967 18.149 1.00 80.31 80 GLU A CA 1
ATOM 665 C C . GLU A 1 80 ? -21.524 3.786 16.742 1.00 80.31 80 GLU A C 1
ATOM 667 O O . GLU A 1 80 ? -22.643 4.235 16.490 1.00 80.31 80 GLU A O 1
ATOM 672 N N . ILE A 1 81 ? -20.854 3.047 15.847 1.00 81.31 81 ILE A N 1
ATOM 673 C CA . ILE A 1 81 ? -21.414 2.696 14.531 1.00 81.31 81 ILE A CA 1
ATOM 674 C C . ILE A 1 81 ? -22.697 1.877 14.684 1.00 81.31 81 ILE A C 1
ATOM 676 O O . ILE A 1 81 ? -23.712 2.201 14.069 1.00 81.31 81 ILE A O 1
ATOM 680 N N . LYS A 1 82 ? -22.688 0.839 15.532 1.00 77.62 82 LYS A N 1
ATOM 681 C CA . LYS A 1 82 ? -23.871 -0.003 15.761 1.00 77.62 82 LYS A CA 1
ATOM 682 C C . LYS A 1 82 ? -25.034 0.807 16.335 1.00 77.62 82 LYS A C 1
ATOM 684 O O . LYS A 1 82 ? -26.170 0.602 15.919 1.00 77.62 82 LYS A O 1
ATOM 689 N N . LYS A 1 83 ? -24.751 1.747 17.240 1.00 81.12 83 LYS A N 1
ATOM 690 C CA . LYS A 1 83 ? -25.739 2.657 17.835 1.00 81.12 83 LYS A CA 1
ATOM 691 C C . LYS A 1 83 ? -26.329 3.623 16.801 1.00 81.12 83 LYS A C 1
ATOM 693 O O . LYS A 1 83 ? -27.543 3.785 16.743 1.00 81.12 83 LYS A O 1
ATOM 698 N N . ARG A 1 84 ? -25.495 4.230 15.950 1.00 79.38 84 ARG A N 1
ATOM 699 C CA . ARG A 1 84 ? -25.938 5.128 14.866 1.00 79.38 84 ARG A CA 1
ATOM 700 C C . ARG A 1 84 ? -26.768 4.381 13.815 1.00 79.38 84 ARG A C 1
ATOM 702 O O . ARG A 1 84 ? -27.822 4.870 13.423 1.00 79.38 84 ARG A O 1
ATOM 709 N N . LEU A 1 85 ? -26.347 3.177 13.425 1.00 77.38 85 LEU A N 1
ATOM 710 C CA . LEU A 1 85 ? -27.077 2.326 12.479 1.00 77.38 85 LEU A CA 1
ATOM 711 C C . LEU A 1 85 ? -28.391 1.782 13.057 1.00 77.38 85 LEU A C 1
ATOM 713 O O . LEU A 1 85 ? -29.374 1.692 12.330 1.00 77.38 85 LEU A O 1
ATOM 717 N N . SER A 1 86 ? -28.458 1.446 14.352 1.00 70.25 86 SER A N 1
ATOM 718 C CA . SER A 1 86 ? -29.717 0.993 14.962 1.00 70.25 86 SER A CA 1
ATOM 719 C C . SER A 1 86 ? -30.736 2.121 15.133 1.00 70.25 86 SER A C 1
ATOM 721 O O . SER A 1 86 ? -31.931 1.849 15.121 1.00 70.25 86 SER A O 1
ATOM 723 N N . CYS A 1 87 ? -30.286 3.374 15.278 1.00 58.56 87 CYS A N 1
ATOM 724 C CA . CYS A 1 87 ? -31.159 4.547 15.196 1.00 58.56 87 CYS A CA 1
ATOM 725 C C . CYS A 1 87 ? -31.676 4.7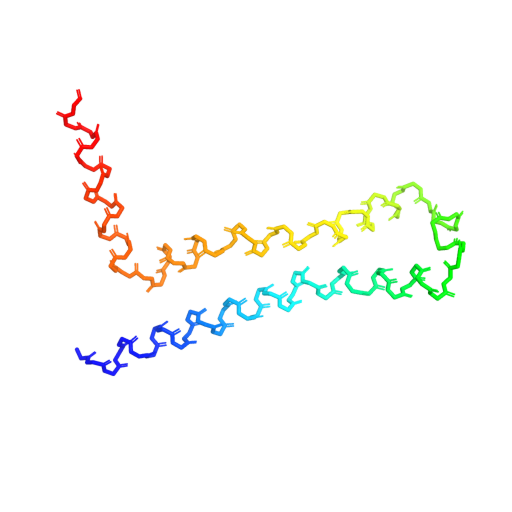74 13.769 1.00 58.56 87 CYS A C 1
ATOM 727 O O . CYS A 1 87 ? -32.857 5.044 13.606 1.00 58.56 87 CYS A O 1
ATOM 729 N N . PHE A 1 88 ? -30.837 4.583 12.745 1.00 57.78 88 PHE A N 1
ATOM 730 C CA . PHE A 1 88 ? -31.255 4.672 11.338 1.00 57.78 88 PHE A CA 1
ATOM 731 C C . PHE A 1 88 ? -32.241 3.579 10.912 1.00 57.78 88 PHE A C 1
ATOM 733 O O . PHE A 1 88 ? -32.988 3.768 9.966 1.00 57.78 88 PHE A O 1
ATOM 740 N N . LYS A 1 89 ? -32.252 2.436 11.604 1.00 52.28 89 LYS A N 1
ATOM 741 C CA . LYS A 1 89 ? -33.175 1.322 11.338 1.00 52.28 89 LYS A CA 1
ATOM 742 C C . LYS A 1 89 ? -34.551 1.491 12.005 1.00 52.28 89 LYS A C 1
ATOM 744 O O . LYS A 1 89 ? -35.392 0.608 11.868 1.00 52.28 89 LYS A O 1
ATOM 749 N N . LYS A 1 90 ? -34.737 2.551 12.801 1.00 49.88 90 LYS A N 1
ATOM 750 C CA . LYS A 1 90 ? -35.959 2.843 13.572 1.00 49.88 90 LYS A CA 1
ATOM 751 C C . LYS A 1 90 ? -36.770 4.024 13.018 1.00 49.88 90 LYS A C 1
ATOM 753 O O . LYS A 1 90 ? -37.803 4.339 13.604 1.00 49.88 90 LYS A O 1
ATOM 758 N N . THR A 1 91 ? -36.301 4.636 11.933 1.00 43.03 91 THR A N 1
ATOM 759 C CA . THR A 1 91 ? -37.024 5.610 11.104 1.00 43.03 91 THR A CA 1
ATOM 760 C C . THR A 1 91 ? -37.374 4.933 9.790 1.00 43.03 91 THR A C 1
ATOM 762 O O . THR A 1 91 ? -38.486 5.184 9.290 1.00 43.03 91 THR A O 1
#

Organism: Magallana gigas (NCBI:txid29159)

Mean predicted aligned error: 7.81 Å

Radius of gyration: 19.81 Å; Cα contacts (8 Å, |Δi|>4): 42; chains: 1; bounding box: 54×15×56 Å

Solvent-accessible surface area (backbone atoms only — not comparable to full-atom values): 5054 Å² total; per-residue (Å²): 112,77,65,64,56,52,54,46,51,53,50,50,53,51,51,54,52,52,45,42,49,69,22,43,50,52,29,51,54,52,53,52,48,46,7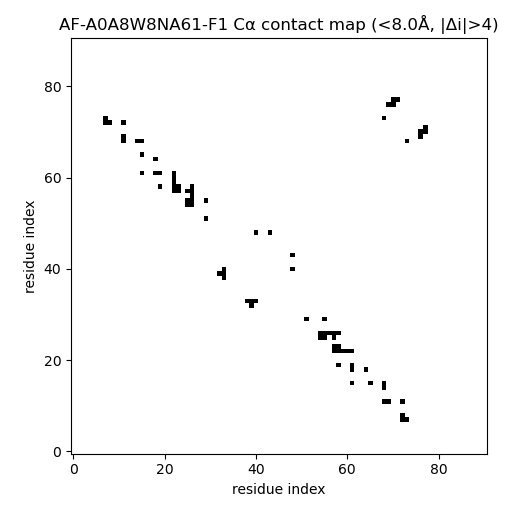3,74,32,91,54,51,74,79,74,47,52,74,69,52,49,52,51,50,55,49,39,51,52,37,42,56,52,42,68,60,46,50,63,53,50,41,57,70,65,33,67,64,55,44,50,52,51,52,52,55,51,56,54,64,74,74,113

Secondary structure (DSSP, 8-state):
-HHHHHHHHHHHHHHHHHHHHHHHHHHHHHHHHHHH-TTTTTTS-HHHHHHHHHHHHTTHHHHHHHHHHHHHH-HHHHHHHHHHHHHHTT-

pLDDT: mean 84.09, std 11.79, range [43.03, 95.38]